Protein AF-A0AAU3EEA8-F1 (afdb_monomer)

Radius of gyration: 9.76 Å; Cα contacts (8 Å, |Δi|>4): 34; chains: 1; bounding box: 24×23×16 Å

Foldseek 3Di:
DLLVVVVADADPVLVVVLVPDPDPVLNVQLVVVSVVDPHSCSSPDDD

Structure (mmCIF, N/CA/C/O backbone):
data_AF-A0AAU3EEA8-F1
#
_entry.id   AF-A0AAU3EEA8-F1
#
loop_
_atom_site.group_PDB
_atom_site.id
_atom_site.type_symbol
_atom_site.label_atom_id
_atom_site.label_alt_id
_atom_site.label_comp_id
_atom_site.label_asym_id
_atom_site.label_entity_id
_atom_site.label_seq_id
_atom_site.pdbx_PDB_ins_code
_atom_site.Cartn_x
_atom_site.Cartn_y
_atom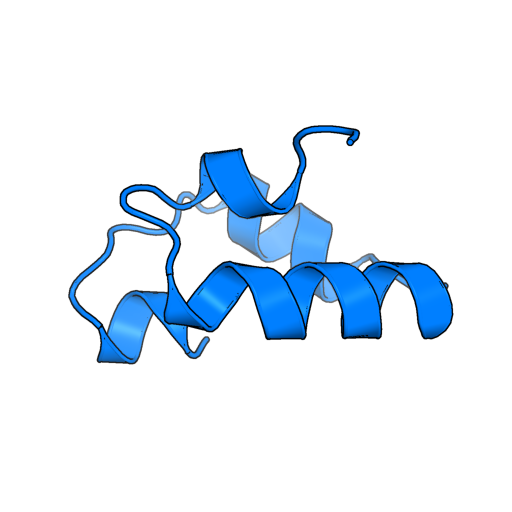_site.Cartn_z
_atom_site.occupancy
_atom_site.B_iso_or_equiv
_atom_site.auth_seq_id
_atom_site.auth_comp_id
_atom_site.auth_asym_id
_atom_site.auth_atom_id
_atom_site.pdbx_PDB_model_num
ATOM 1 N N . MET A 1 1 ? -3.052 5.350 -4.861 1.00 75.38 1 MET A N 1
ATOM 2 C CA . MET A 1 1 ? -2.549 3.957 -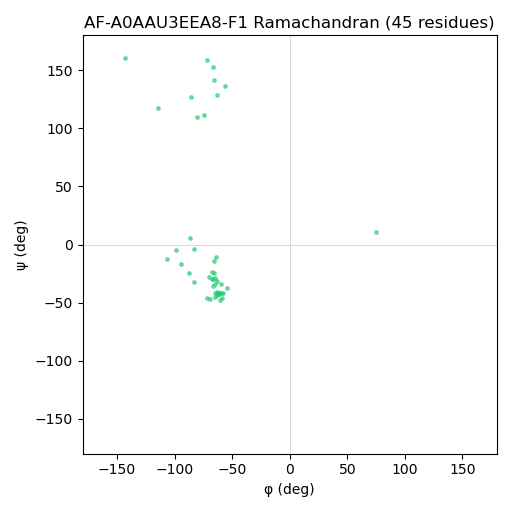4.718 1.00 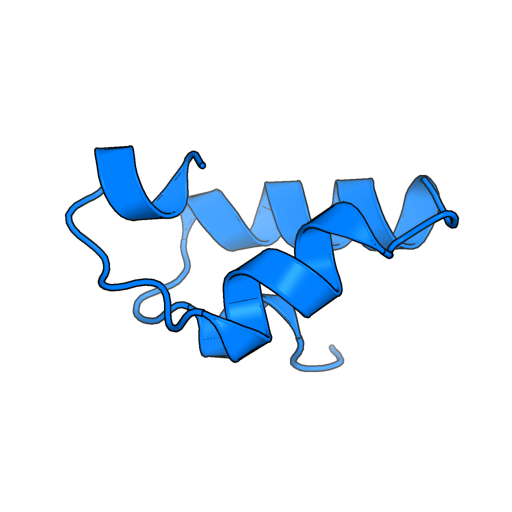75.38 1 MET A CA 1
ATOM 3 C C . MET A 1 1 ? -3.714 2.975 -4.613 1.00 75.38 1 MET A C 1
ATOM 5 O O . MET A 1 1 ? -4.812 3.400 -4.280 1.00 75.38 1 MET A O 1
ATOM 9 N N . VAL A 1 2 ? -3.497 1.675 -4.864 1.00 89.62 2 VAL A N 1
ATOM 10 C CA . VAL A 1 2 ? -4.557 0.647 -4.738 1.00 89.62 2 VAL A CA 1
ATOM 11 C C . VAL A 1 2 ? -5.131 0.558 -3.317 1.00 89.62 2 VAL A C 1
ATOM 13 O O . VAL A 1 2 ? -6.330 0.380 -3.161 1.00 89.62 2 VAL A O 1
ATOM 16 N N . LEU A 1 3 ? -4.311 0.787 -2.287 1.00 91.62 3 LEU A N 1
ATOM 17 C CA . LEU A 1 3 ? -4.744 0.780 -0.884 1.00 91.62 3 LEU A CA 1
ATOM 18 C C . LEU A 1 3 ? -5.803 1.839 -0.581 1.00 91.62 3 LEU A C 1
ATOM 20 O O . LEU A 1 3 ? -6.803 1.543 0.055 1.00 91.62 3 LEU A O 1
ATOM 24 N N . GLU A 1 4 ? -5.633 3.046 -1.111 1.00 91.50 4 GLU A N 1
ATOM 25 C CA . GLU A 1 4 ? -6.600 4.132 -0.923 1.00 91.50 4 GLU A CA 1
ATOM 26 C C . GLU A 1 4 ? -7.923 3.821 -1.625 1.00 91.50 4 GLU A C 1
ATOM 28 O O . GLU A 1 4 ? -8.990 4.101 -1.090 1.00 91.50 4 GLU A O 1
ATOM 33 N N . ARG A 1 5 ? -7.870 3.157 -2.791 1.00 92.06 5 ARG A N 1
ATOM 34 C CA . ARG A 1 5 ? -9.075 2.644 -3.466 1.00 92.06 5 ARG A CA 1
ATOM 35 C C . ARG A 1 5 ? -9.772 1.541 -2.666 1.00 92.06 5 ARG A C 1
ATOM 37 O O . ARG A 1 5 ? -10.968 1.349 -2.833 1.00 92.06 5 ARG A O 1
ATOM 44 N N . ARG A 1 6 ? -9.037 0.840 -1.800 1.00 93.00 6 ARG A N 1
ATOM 45 C CA . ARG A 1 6 ? -9.563 -0.145 -0.843 1.00 93.00 6 ARG A CA 1
ATOM 46 C C . ARG A 1 6 ? -10.016 0.494 0.480 1.00 93.00 6 ARG A C 1
ATOM 48 O O . ARG A 1 6 ? -10.365 -0.233 1.400 1.00 93.00 6 ARG A O 1
ATOM 55 N N . GLY A 1 7 ? -9.998 1.826 0.597 1.00 94.06 7 GLY A N 1
ATOM 56 C CA . GLY A 1 7 ? -10.374 2.539 1.823 1.00 94.06 7 GLY A CA 1
ATOM 57 C C . GLY A 1 7 ? -9.322 2.482 2.934 1.00 94.06 7 GLY A C 1
ATOM 58 O O . GLY A 1 7 ? -9.602 2.875 4.062 1.00 94.06 7 GLY A O 1
ATOM 59 N N . LEU A 1 8 ? -8.110 2.008 2.636 1.00 94.31 8 LEU A N 1
ATOM 60 C CA . LEU A 1 8 ? -7.027 1.931 3.608 1.00 94.31 8 LEU A CA 1
ATOM 61 C C . LEU A 1 8 ? -6.273 3.254 3.656 1.00 94.31 8 LEU A C 1
ATOM 63 O O . LEU A 1 8 ? -5.791 3.751 2.633 1.00 94.31 8 LEU A O 1
ATOM 67 N N . ALA A 1 9 ? -6.136 3.798 4.863 1.00 94.19 9 ALA A N 1
ATOM 68 C CA . ALA A 1 9 ? -5.342 4.991 5.094 1.00 94.19 9 ALA A CA 1
ATOM 69 C C . ALA A 1 9 ? -3.871 4.717 4.755 1.00 94.19 9 ALA A C 1
ATOM 71 O O . ALA A 1 9 ? -3.26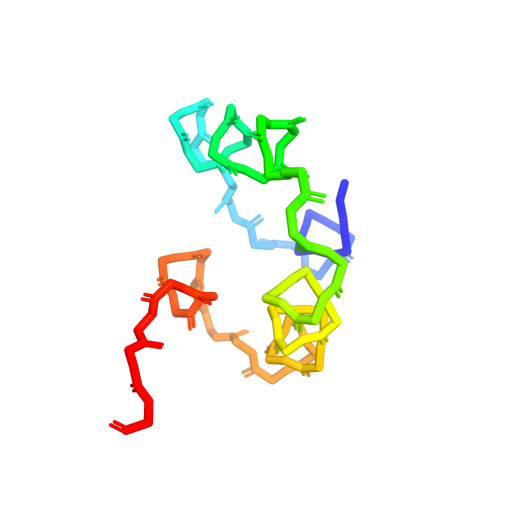8 3.752 5.229 1.00 94.19 9 ALA A O 1
ATOM 72 N N . VAL A 1 10 ? -3.286 5.589 3.936 1.00 93.88 10 VAL A N 1
ATOM 73 C CA . VAL A 1 10 ? -1.868 5.540 3.577 1.00 93.88 10 VAL A CA 1
ATOM 74 C C . VAL A 1 10 ? -1.198 6.777 4.150 1.00 93.88 10 VAL A C 1
ATOM 76 O O . VAL A 1 10 ? -1.527 7.899 3.770 1.00 93.88 10 VAL A O 1
ATOM 79 N N . SER A 1 11 ? -0.245 6.578 5.060 1.00 94.06 11 SER A N 1
ATOM 80 C CA . SER A 1 11 ? 0.520 7.692 5.616 1.00 94.06 11 SER A CA 1
ATOM 81 C C . SER A 1 11 ? 1.403 8.347 4.539 1.00 94.06 11 SER A C 1
ATOM 83 O O . SER A 1 11 ? 1.849 7.668 3.604 1.00 94.06 11 SER A O 1
ATOM 85 N N . PRO A 1 12 ? 1.730 9.647 4.664 1.00 93.81 12 PRO A N 1
ATOM 86 C CA . PRO A 1 12 ? 2.665 10.309 3.753 1.00 93.81 12 PRO A CA 1
ATOM 87 C C . PRO A 1 12 ? 4.016 9.584 3.662 1.00 93.81 12 PRO A C 1
ATOM 89 O O . PRO A 1 12 ? 4.574 9.452 2.574 1.00 93.81 12 PRO A O 1
ATOM 92 N N . ALA A 1 13 ? 4.500 9.037 4.782 1.00 91.62 13 ALA A N 1
ATOM 93 C CA . ALA A 1 13 ? 5.725 8.243 4.834 1.00 91.62 13 ALA A CA 1
ATOM 94 C C . ALA A 1 13 ? 5.608 6.934 4.033 1.00 91.62 13 ALA A C 1
ATOM 96 O O . ALA A 1 13 ? 6.501 6.608 3.250 1.00 91.62 13 ALA A O 1
ATOM 97 N N . ALA A 1 14 ? 4.497 6.198 4.166 1.00 92.62 14 ALA A N 1
ATOM 98 C CA . ALA A 1 14 ? 4.252 4.991 3.377 1.00 92.62 14 ALA A CA 1
ATOM 99 C C . ALA A 1 14 ? 4.168 5.308 1.876 1.00 92.62 14 ALA A C 1
ATOM 101 O O . ALA A 1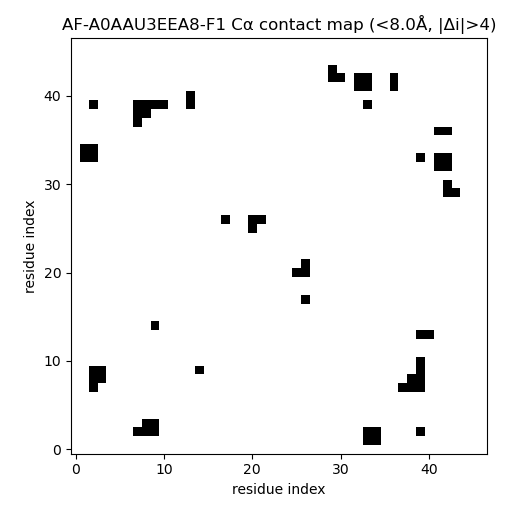 14 ? 4.775 4.609 1.062 1.00 92.62 14 ALA A O 1
ATOM 102 N N . ARG A 1 15 ? 3.488 6.402 1.506 1.00 92.69 15 ARG A N 1
ATOM 103 C CA . ARG A 1 15 ? 3.417 6.866 0.115 1.00 92.69 15 ARG A CA 1
ATOM 104 C C . ARG A 1 15 ? 4.810 7.192 -0.430 1.00 92.69 15 ARG A C 1
ATOM 106 O O . ARG A 1 15 ? 5.162 6.679 -1.488 1.00 92.69 15 ARG A O 1
ATOM 113 N N . ALA A 1 16 ? 5.613 7.950 0.318 1.00 94.38 16 ALA A N 1
ATOM 114 C CA . ALA A 1 16 ? 6.984 8.289 -0.060 1.00 94.38 16 ALA A CA 1
ATOM 115 C C . ALA A 1 16 ? 7.856 7.037 -0.274 1.00 94.38 16 ALA A C 1
ATOM 117 O O . ALA A 1 16 ? 8.595 6.953 -1.253 1.00 94.38 16 ALA A O 1
ATOM 118 N N . ARG A 1 17 ? 7.727 6.019 0.591 1.00 92.94 17 ARG A N 1
ATOM 119 C CA . ARG A 1 17 ? 8.449 4.738 0.457 1.00 92.94 17 ARG A CA 1
ATOM 120 C C . ARG A 1 17 ? 8.054 3.943 -0.787 1.00 92.94 17 ARG A C 1
ATOM 122 O O . ARG A 1 17 ? 8.893 3.231 -1.339 1.00 92.94 17 ARG A O 1
ATOM 129 N N . VAL A 1 18 ? 6.790 4.013 -1.205 1.00 91.56 18 VAL A N 1
ATOM 130 C CA . VAL A 1 18 ? 6.328 3.375 -2.447 1.00 91.56 18 VAL A CA 1
ATOM 131 C C . VAL A 1 18 ? 6.863 4.133 -3.659 1.00 91.56 18 VAL A C 1
ATOM 133 O O . VAL A 1 18 ? 7.414 3.502 -4.553 1.00 91.56 18 VAL A O 1
ATOM 136 N N . THR A 1 19 ? 6.771 5.466 -3.672 1.00 91.75 19 THR A N 1
ATOM 137 C CA . THR A 1 19 ? 7.221 6.291 -4.808 1.00 91.75 19 THR A CA 1
ATOM 138 C C . THR A 1 19 ? 8.739 6.329 -4.973 1.00 91.75 19 THR A C 1
ATOM 140 O O . THR A 1 19 ? 9.216 6.490 -6.087 1.00 91.75 19 THR A O 1
ATOM 143 N N . ALA A 1 20 ? 9.502 6.162 -3.889 1.00 94.56 20 ALA A N 1
ATOM 144 C CA . ALA A 1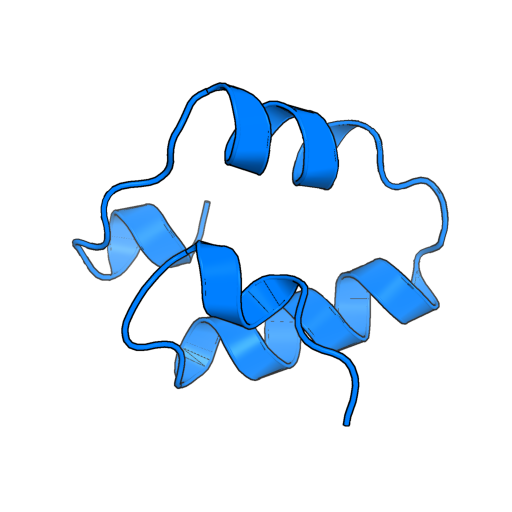 20 ? 10.963 6.092 -3.929 1.00 94.56 20 ALA A CA 1
ATOM 145 C C . ALA A 1 20 ? 11.510 4.690 -4.277 1.00 94.56 20 ALA A C 1
ATOM 147 O O . ALA A 1 20 ? 12.721 4.512 -4.377 1.00 94.56 20 ALA A O 1
ATOM 148 N N . CYS A 1 21 ? 10.651 3.673 -4.423 1.00 93.38 21 CYS A N 1
ATOM 149 C CA . CYS A 1 21 ? 11.080 2.309 -4.732 1.00 93.38 21 CYS A CA 1
ATOM 150 C C . CYS A 1 21 ? 11.512 2.197 -6.200 1.00 93.38 21 CYS A C 1
ATOM 152 O O . CYS A 1 21 ? 10.673 2.251 -7.094 1.00 93.38 21 CYS A O 1
ATOM 154 N N . THR A 1 22 ? 12.807 1.998 -6.440 1.00 95.12 22 THR A N 1
ATOM 155 C CA . THR A 1 22 ? 13.3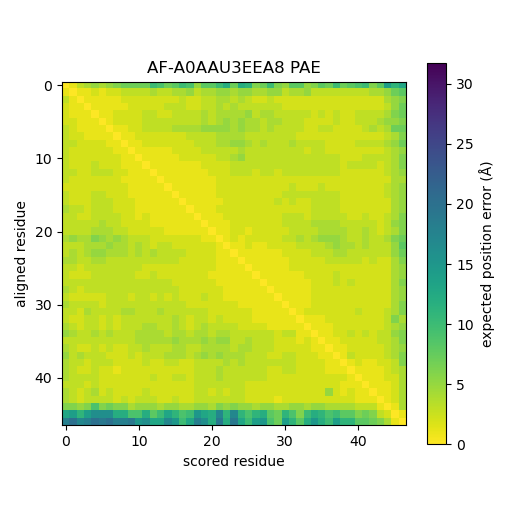78 1.806 -7.785 1.00 95.12 22 THR A CA 1
ATOM 156 C C . THR A 1 22 ? 13.527 0.334 -8.173 1.00 95.12 22 THR A C 1
ATOM 158 O O . THR A 1 22 ? 13.651 0.018 -9.352 1.00 95.12 22 THR A O 1
ATOM 161 N N . ASP A 1 23 ? 13.472 -0.579 -7.200 1.00 95.19 23 ASP A N 1
ATOM 162 C CA . ASP A 1 23 ? 13.452 -2.019 -7.449 1.00 95.19 23 ASP A CA 1
ATOM 163 C C . ASP A 1 23 ? 12.036 -2.486 -7.824 1.00 95.19 23 ASP A C 1
ATOM 165 O O . ASP A 1 23 ? 11.123 -2.534 -6.989 1.00 95.19 23 ASP A O 1
ATOM 169 N N . LEU A 1 24 ? 11.874 -2.854 -9.096 1.00 92.19 24 LEU A N 1
ATOM 170 C CA . LEU A 1 24 ? 10.615 -3.329 -9.663 1.00 92.19 24 LEU A CA 1
ATOM 171 C C . LEU A 1 24 ? 10.165 -4.677 -9.085 1.00 92.19 24 LEU A C 1
ATOM 173 O O . LEU A 1 24 ? 8.962 -4.907 -8.974 1.00 92.19 24 LEU A O 1
ATOM 177 N N . THR A 1 25 ? 11.089 -5.543 -8.662 1.00 93.38 25 THR A N 1
ATOM 178 C CA . THR A 1 25 ? 10.753 -6.841 -8.053 1.00 93.38 25 THR A CA 1
ATOM 179 C C . THR A 1 25 ? 10.132 -6.624 -6.680 1.00 93.38 25 THR A C 1
ATOM 181 O O . THR A 1 25 ? 9.057 -7.147 -6.373 1.00 93.38 25 THR A O 1
ATOM 184 N N . THR A 1 26 ? 10.763 -5.768 -5.875 1.00 92.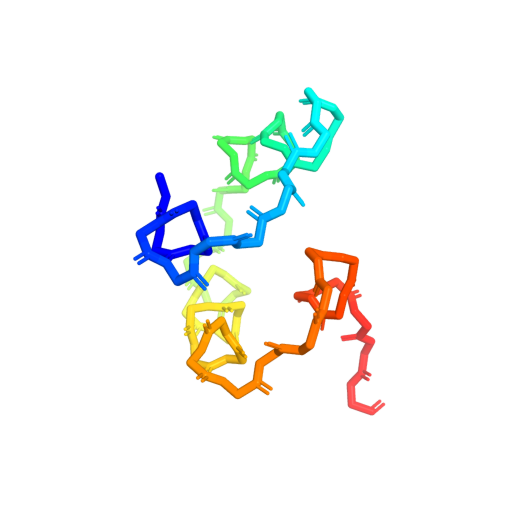19 26 THR A N 1
ATOM 185 C CA . THR A 1 26 ? 10.209 -5.339 -4.589 1.00 92.19 26 THR A CA 1
ATOM 186 C C . THR A 1 26 ? 8.859 -4.641 -4.772 1.00 92.19 26 THR A C 1
ATOM 188 O O . THR A 1 26 ? 7.924 -4.893 -4.006 1.00 92.19 26 THR A O 1
ATOM 191 N N . LEU A 1 27 ? 8.719 -3.787 -5.792 1.00 92.62 27 LEU A N 1
ATOM 192 C CA . LEU A 1 27 ? 7.458 -3.102 -6.077 1.00 92.62 27 LEU A CA 1
ATOM 193 C C . LEU A 1 27 ? 6.343 -4.080 -6.483 1.00 92.62 27 LEU A C 1
ATOM 195 O O . LEU A 1 27 ? 5.220 -3.947 -5.996 1.00 92.62 27 LEU A O 1
ATOM 199 N N . ALA A 1 28 ? 6.646 -5.085 -7.306 1.00 91.69 28 ALA A N 1
ATOM 200 C CA . ALA A 1 28 ? 5.697 -6.124 -7.699 1.00 91.69 28 ALA A CA 1
ATOM 201 C C . ALA A 1 28 ? 5.228 -6.958 -6.493 1.00 91.69 28 ALA A C 1
ATOM 203 O O . ALA A 1 28 ? 4.026 -7.172 -6.322 1.00 91.69 28 ALA A O 1
ATOM 204 N N . GLY A 1 29 ? 6.144 -7.349 -5.599 1.00 92.06 29 GLY A N 1
ATOM 205 C CA . GLY A 1 29 ? 5.790 -8.054 -4.361 1.00 92.06 29 GLY A CA 1
ATOM 206 C C . GLY A 1 29 ? 4.873 -7.229 -3.450 1.00 92.06 29 GLY A C 1
ATOM 207 O O . GLY A 1 29 ? 3.877 -7.734 -2.926 1.00 92.06 29 GLY A O 1
ATOM 208 N N . ARG A 1 30 ? 5.150 -5.925 -3.321 1.00 92.56 30 ARG A N 1
ATOM 209 C CA . ARG A 1 30 ? 4.282 -4.981 -2.597 1.00 92.56 30 ARG A CA 1
ATOM 210 C C . ARG A 1 30 ? 2.902 -4.861 -3.241 1.00 92.56 30 ARG A C 1
ATOM 212 O O . ARG A 1 30 ? 1.908 -4.830 -2.521 1.00 92.56 30 ARG A O 1
ATOM 219 N N . LEU A 1 31 ? 2.829 -4.812 -4.573 1.00 91.31 31 LEU A N 1
ATOM 220 C CA . LEU A 1 31 ? 1.563 -4.737 -5.302 1.00 91.31 31 LEU A CA 1
ATOM 221 C C . LEU A 1 31 ? 0.703 -5.988 -5.078 1.00 91.31 31 LEU A C 1
ATOM 223 O O . LEU A 1 31 ? -0.494 -5.850 -4.844 1.00 91.31 31 LEU A O 1
ATOM 227 N N . GLY A 1 32 ? 1.309 -7.181 -5.072 1.00 91.88 32 GLY A N 1
ATOM 228 C CA . GLY A 1 32 ? 0.603 -8.429 -4.765 1.00 91.88 32 GLY A CA 1
ATOM 229 C C . GLY A 1 32 ? -0.032 -8.416 -3.370 1.00 91.88 32 GLY A C 1
ATOM 230 O O . GLY A 1 32 ? -1.214 -8.714 -3.214 1.00 91.88 32 GLY A O 1
ATOM 231 N N . ARG A 1 33 ? 0.715 -7.967 -2.356 1.00 90.56 33 ARG A N 1
ATOM 232 C CA . ARG A 1 33 ? 0.208 -7.842 -0.975 1.00 90.56 33 ARG A CA 1
ATOM 233 C C . ARG A 1 33 ? -0.855 -6.771 -0.821 1.00 90.56 33 ARG A C 1
ATOM 235 O O . ARG A 1 33 ? -1.743 -6.890 0.017 1.00 90.56 33 ARG A O 1
ATOM 242 N N . ALA A 1 34 ? -0.795 -5.727 -1.639 1.00 92.44 34 ALA A N 1
ATOM 243 C CA . ALA A 1 34 ? -1.725 -4.618 -1.554 1.00 92.44 34 ALA A CA 1
ATOM 244 C C . ALA A 1 34 ? -3.181 -5.015 -1.852 1.00 92.44 34 ALA A C 1
ATOM 246 O O . ALA A 1 34 ? -4.074 -4.206 -1.603 1.00 92.44 34 ALA A O 1
ATOM 247 N N . TRP A 1 35 ? -3.432 -6.230 -2.351 1.00 89.19 35 TRP A N 1
ATOM 248 C CA . TRP A 1 35 ? -4.775 -6.773 -2.549 1.00 89.19 35 TRP A CA 1
ATOM 249 C C . TRP A 1 35 ? -5.387 -7.389 -1.287 1.00 89.19 35 TRP A C 1
ATOM 251 O O . TRP A 1 35 ? -6.594 -7.294 -1.083 1.00 89.19 35 TRP A O 1
ATOM 261 N N . THR A 1 36 ? -4.559 -7.976 -0.421 1.00 91.31 36 THR A N 1
ATOM 262 C CA . THR A 1 36 ? -4.994 -8.656 0.809 1.00 91.31 36 THR A CA 1
ATOM 263 C C . THR A 1 36 ? -4.680 -7.869 2.074 1.00 91.31 36 THR A C 1
ATOM 265 O O . THR A 1 36 ? -5.213 -8.201 3.124 1.00 91.31 36 THR A O 1
ATOM 268 N N . ALA A 1 37 ? -3.851 -6.824 1.984 1.00 92.25 37 ALA A N 1
ATOM 269 C CA . ALA A 1 37 ? -3.427 -6.046 3.142 1.00 92.25 37 ALA A CA 1
ATOM 270 C C . ALA A 1 37 ? -4.623 -5.471 3.925 1.00 92.25 37 ALA A C 1
ATOM 272 O O . ALA A 1 37 ? -5.549 -4.944 3.304 1.00 92.25 37 ALA A O 1
ATOM 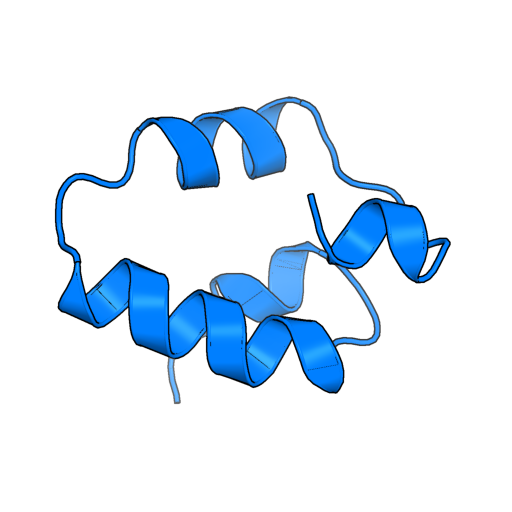273 N N . GLY A 1 38 ? -4.594 -5.543 5.254 1.00 92.00 38 GLY A N 1
ATOM 274 C CA . GLY A 1 38 ? -5.531 -4.882 6.164 1.00 92.00 38 GLY A CA 1
ATOM 275 C C . GLY A 1 38 ? -5.099 -3.462 6.535 1.00 92.00 38 GLY A C 1
ATOM 276 O O . GLY A 1 38 ? -5.944 -2.622 6.827 1.00 92.00 38 GLY A O 1
ATOM 277 N N . VAL A 1 39 ? -3.797 -3.164 6.461 1.00 92.31 39 VAL A N 1
ATOM 278 C CA . VAL A 1 39 ? -3.225 -1.824 6.682 1.00 92.31 39 VAL A CA 1
ATOM 279 C C . VAL A 1 39 ? -2.059 -1.553 5.731 1.00 92.31 39 VAL A C 1
ATOM 281 O O . VAL A 1 39 ? -1.458 -2.471 5.178 1.00 92.31 39 VAL A O 1
ATOM 284 N N . ALA A 1 40 ? -1.706 -0.280 5.532 1.00 91.69 40 ALA A N 1
ATOM 285 C CA . ALA A 1 40 ? -0.663 0.089 4.575 1.00 91.69 40 ALA A CA 1
ATOM 286 C C . ALA A 1 40 ? 0.742 -0.420 4.938 1.00 91.69 40 ALA A C 1
ATOM 288 O O . ALA A 1 40 ? 1.541 -0.684 4.038 1.00 91.69 40 ALA A O 1
ATOM 289 N N . ASP A 1 41 ? 1.045 -0.588 6.227 1.00 91.31 41 ASP A N 1
ATOM 290 C CA . ASP A 1 41 ? 2.359 -1.062 6.671 1.00 91.31 41 ASP A CA 1
ATOM 291 C C . ASP A 1 41 ? 2.648 -2.523 6.290 1.00 91.31 41 ASP A C 1
ATOM 293 O O . ASP A 1 41 ? 3.809 -2.890 6.091 1.00 91.31 41 ASP A O 1
ATOM 297 N N . GLU A 1 42 ? 1.611 -3.334 6.063 1.00 92.00 42 GLU A N 1
ATOM 298 C CA . GLU A 1 42 ? 1.742 -4.732 5.626 1.00 92.00 42 GLU A CA 1
ATOM 299 C C . GLU A 1 42 ? 2.349 -4.879 4.223 1.00 92.00 42 GLU A C 1
ATOM 301 O O . GLU A 1 42 ? 2.814 -5.955 3.852 1.00 92.00 42 GLU A O 1
ATOM 306 N N . LEU A 1 43 ? 2.426 -3.807 3.426 1.00 90.44 43 LEU A N 1
ATOM 307 C CA . LEU A 1 43 ? 3.183 -3.860 2.171 1.00 90.44 43 LEU A CA 1
ATOM 308 C C . LEU A 1 43 ? 4.671 -4.103 2.428 1.00 90.44 43 LEU A C 1
ATOM 310 O O . LEU A 1 43 ? 5.353 -4.702 1.592 1.00 90.44 43 LEU A O 1
ATOM 314 N N . PHE A 1 44 ? 5.185 -3.616 3.555 1.00 90.38 44 PHE A N 1
ATOM 315 C CA . PHE A 1 44 ? 6.615 -3.536 3.821 1.00 90.38 44 PHE A CA 1
ATOM 316 C C . PHE A 1 44 ? 7.155 -4.670 4.695 1.00 90.38 44 PHE A C 1
ATOM 318 O O . PHE A 1 44 ? 8.370 -4.734 4.889 1.00 90.38 44 PHE A O 1
ATOM 325 N N . THR A 1 45 ? 6.304 -5.555 5.212 1.00 86.81 45 THR A N 1
ATOM 326 C CA . THR A 1 45 ? 6.734 -6.719 5.998 1.00 86.81 45 THR A CA 1
ATOM 327 C C . THR A 1 45 ? 7.525 -7.692 5.119 1.00 86.81 45 THR A C 1
ATOM 329 O O . THR A 1 45 ? 7.241 -7.850 3.935 1.00 86.81 45 THR A O 1
ATOM 332 N N . ARG A 1 46 ? 8.587 -8.324 5.624 1.00 66.50 46 ARG A N 1
ATOM 333 C CA . ARG A 1 46 ? 9.219 -9.437 4.886 1.00 66.50 46 ARG A CA 1
ATOM 334 C C . ARG A 1 46 ? 8.293 -10.668 4.936 1.00 66.50 46 ARG A C 1
ATOM 336 O O . ARG A 1 46 ? 7.387 -10.668 5.767 1.00 66.50 46 ARG A O 1
ATOM 343 N N . PRO A 1 47 ? 8.438 -11.638 4.010 1.00 57.56 47 PRO A N 1
ATOM 344 C CA . PRO A 1 47 ? 7.864 -12.963 4.231 1.00 57.56 47 PRO A CA 1
ATOM 345 C C . PRO A 1 47 ? 8.299 -13.519 5.590 1.00 57.56 47 PRO A C 1
ATOM 347 O O . PRO A 1 47 ? 9.436 -13.187 6.009 1.00 57.56 47 PRO A O 1
#

Solvent-accessible surface area (backbone atoms only — not comparable to full-atom values): 2955 Å² total; per-residue (Å²): 109,72,42,54,78,69,72,31,74,70,52,73,66,58,50,50,58,59,74,68,55,80,53,63,68,62,48,51,56,28,55,62,39,48,75,74,50,89,48,60,69,62,44,72,56,77,133

Mean predicted aligned error: 3.0 Å

pLDDT: mean 90.64, std 6.75, range [57.56, 95.19]

Sequence (47 aa):
MVLERRGLAVSPAARARVTACTDLTTLAGRLGRAWTAGVADELFTRP

Secondary structure (DSSP, 8-state):
-HHHHTT----HHHHHHHHT---HHHHHHHHHHTTT-SSGGGGS---